Protein AF-A0A7C1ZUC7-F1 (afdb_monomer_lite)

Secondary structure (DSSP, 8-state):
-HHHHHHHHHTTPPPPHHHHHHHHTHHHHHHTTTTT--GGGG----EEEEEEETTTTEEEEEEE-SPEEEEEEEE-TTS-EEEEEEEEPPEEEEEEEGGG---HHHHHHHHHH-PPPPPGGGGGT---

pLDDT: mean 91.9, std 7.16, range [63.19, 98.31]

Structure (mmCIF, N/CA/C/O backbone):
data_AF-A0A7C1ZUC7-F1
#
_entry.id   AF-A0A7C1ZUC7-F1
#
loop_
_atom_site.group_PDB
_atom_site.id
_atom_site.type_symbol
_atom_site.label_atom_id
_atom_site.label_alt_id
_atom_site.label_comp_id
_atom_site.label_asym_id
_atom_site.label_entity_id
_atom_site.label_seq_id
_atom_site.pdbx_PDB_ins_code
_atom_site.Cartn_x
_atom_site.Cartn_y
_atom_site.Cartn_z
_atom_site.occupancy
_atom_site.B_iso_or_equiv
_atom_site.auth_seq_id
_atom_site.auth_comp_id
_atom_site.auth_asym_id
_atom_site.auth_atom_id
_atom_site.pdbx_PDB_model_num
ATOM 1 N N . ARG A 1 1 ? 0.122 8.791 22.124 1.00 88.88 1 ARG A N 1
ATOM 2 C CA . ARG A 1 1 ? -1.338 8.682 22.375 1.00 88.88 1 ARG A CA 1
ATOM 3 C C . ARG A 1 1 ? -1.984 7.603 21.509 1.00 88.88 1 ARG A C 1
ATOM 5 O O . ARG A 1 1 ? -2.513 6.682 22.108 1.00 88.88 1 ARG A O 1
ATOM 12 N N . LEU A 1 2 ? -1.862 7.645 20.171 1.00 92.00 2 LEU A N 1
ATOM 13 C CA . LEU A 1 2 ? -2.395 6.599 19.271 1.00 92.00 2 LEU A CA 1
ATOM 14 C C . LEU A 1 2 ? -2.025 5.169 19.694 1.00 92.00 2 LEU A C 1
ATOM 16 O O . LEU A 1 2 ? -2.916 4.349 19.829 1.00 92.00 2 LEU A O 1
ATOM 20 N N . ILE A 1 3 ? -0.757 4.904 20.037 1.00 94.44 3 ILE A N 1
ATOM 21 C CA . ILE A 1 3 ? -0.311 3.580 20.522 1.00 94.44 3 ILE A CA 1
ATOM 22 C C . ILE A 1 3 ? -1.170 3.061 21.689 1.00 94.44 3 ILE A C 1
ATOM 24 O O . ILE A 1 3 ? -1.564 1.900 21.699 1.00 94.44 3 ILE A O 1
ATOM 28 N N . ASN A 1 4 ? -1.501 3.917 22.661 1.00 95.88 4 ASN A N 1
ATOM 29 C CA . ASN A 1 4 ? -2.307 3.506 23.813 1.00 95.88 4 ASN A CA 1
ATOM 30 C C . ASN A 1 4 ? -3.758 3.210 23.416 1.00 95.88 4 ASN A C 1
ATOM 32 O O . ASN A 1 4 ? -4.363 2.312 23.992 1.00 95.88 4 ASN A O 1
ATOM 36 N N . ILE A 1 5 ? -4.306 3.962 22.457 1.00 94.56 5 ILE A N 1
ATOM 37 C CA . ILE A 1 5 ? -5.648 3.732 21.908 1.00 94.56 5 ILE A CA 1
ATOM 38 C C . ILE A 1 5 ? -5.669 2.390 21.170 1.00 94.56 5 ILE A C 1
ATOM 40 O O . ILE A 1 5 ? -6.468 1.532 21.526 1.00 94.56 5 ILE A O 1
ATOM 44 N N . SER A 1 6 ? -4.713 2.148 20.268 1.00 92.69 6 SER A N 1
ATOM 45 C CA . SER A 1 6 ? -4.608 0.881 19.535 1.00 92.69 6 SER A CA 1
ATOM 46 C C . SER A 1 6 ? -4.447 -0.318 20.469 1.00 92.69 6 SER A C 1
ATOM 48 O O . SER A 1 6 ? -5.066 -1.356 20.264 1.00 92.69 6 SER A O 1
ATOM 50 N N . LEU A 1 7 ? -3.667 -0.187 21.549 1.00 95.44 7 LEU A N 1
ATOM 51 C CA . LEU A 1 7 ? -3.564 -1.240 22.561 1.00 95.44 7 LEU A CA 1
ATOM 52 C C . LEU A 1 7 ? -4.898 -1.496 23.279 1.00 95.44 7 LEU A C 1
ATOM 54 O O . LEU A 1 7 ? -5.191 -2.650 23.580 1.00 95.44 7 LEU A O 1
ATOM 58 N N . LYS A 1 8 ? -5.712 -0.470 23.564 1.00 94.06 8 LYS A N 1
ATOM 59 C CA . LYS A 1 8 ? -7.051 -0.667 24.149 1.00 94.06 8 LYS A CA 1
ATOM 60 C C . LYS A 1 8 ? -7.973 -1.407 23.180 1.00 94.06 8 LYS A C 1
ATOM 62 O O . LYS A 1 8 ? -8.586 -2.385 23.598 1.00 94.06 8 LYS A O 1
ATOM 67 N N . GLU A 1 9 ? -8.010 -0.990 21.916 1.00 90.12 9 GLU A N 1
ATOM 68 C CA . GLU A 1 9 ? -8.813 -1.629 20.863 1.00 90.12 9 GLU A CA 1
ATOM 69 C C . GLU A 1 9 ? -8.428 -3.105 20.690 1.00 90.12 9 GLU A C 1
ATOM 71 O O . GLU A 1 9 ? -9.290 -3.976 20.750 1.00 90.12 9 GLU A O 1
ATOM 76 N N . LEU A 1 10 ? -7.126 -3.412 20.605 1.00 91.31 10 LEU A N 1
ATOM 77 C CA . LEU A 1 10 ? -6.619 -4.790 20.499 1.00 91.31 10 LEU A CA 1
ATOM 78 C C . LEU A 1 10 ? -6.945 -5.660 21.721 1.00 91.31 10 LEU A C 1
ATOM 80 O O . LEU A 1 10 ? -7.068 -6.875 21.599 1.00 91.31 10 LEU A O 1
ATOM 84 N N . ASN A 1 11 ? -7.071 -5.055 22.905 1.00 93.06 11 ASN A N 1
ATOM 85 C CA . ASN A 1 11 ? -7.472 -5.748 24.131 1.00 93.06 11 ASN A CA 1
ATOM 86 C C . ASN A 1 11 ? -8.995 -5.741 24.348 1.00 93.06 11 ASN A C 1
ATOM 88 O O . ASN A 1 11 ? -9.440 -6.062 25.451 1.00 93.06 11 ASN A O 1
ATOM 92 N N . ASN A 1 12 ? -9.777 -5.345 23.338 1.00 90.25 12 ASN A N 1
ATOM 93 C CA . ASN A 1 12 ? -11.229 -5.202 23.393 1.00 90.25 12 ASN A CA 1
ATOM 94 C C . ASN A 1 12 ? -11.704 -4.398 24.617 1.00 90.25 12 ASN A C 1
ATOM 96 O O . ASN A 1 12 ? -12.594 -4.811 25.360 1.00 90.25 12 ASN A O 1
ATOM 100 N N . ARG A 1 13 ? -11.050 -3.263 24.881 1.00 93.12 13 ARG A N 1
ATOM 101 C CA . ARG A 1 13 ? -11.423 -2.331 25.951 1.00 93.12 13 ARG A CA 1
ATOM 102 C C . ARG A 1 13 ? -12.117 -1.116 25.366 1.00 93.12 13 ARG A C 1
ATOM 104 O O . ARG A 1 13 ? -11.708 -0.611 24.324 1.00 93.12 13 ARG A O 1
ATOM 111 N N . GLU A 1 14 ? -13.110 -0.607 26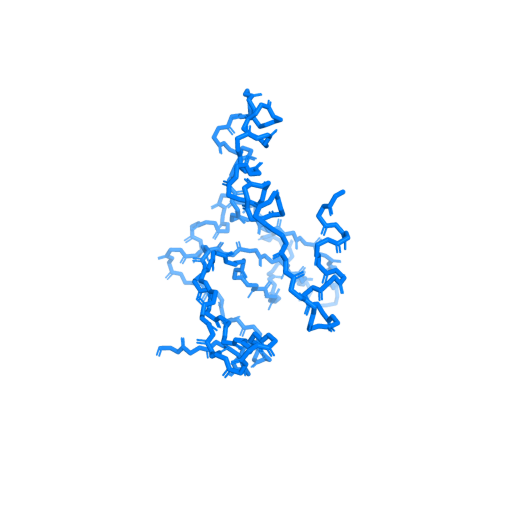.086 1.00 91.50 14 GLU A N 1
ATOM 112 C CA . GLU A 1 14 ? -13.822 0.598 25.674 1.00 91.50 14 GLU A CA 1
ATOM 113 C C . GLU A 1 14 ? -12.893 1.815 25.591 1.00 91.50 14 GLU A C 1
ATOM 115 O O . GLU A 1 14 ? -12.023 2.052 26.442 1.00 91.50 14 GLU A O 1
ATOM 120 N N . LEU A 1 15 ? -13.100 2.599 24.535 1.00 93.12 15 LEU A N 1
ATOM 121 C CA . LEU A 1 15 ? -12.474 3.897 24.354 1.00 93.12 15 LEU A CA 1
ATOM 122 C C . LEU A 1 15 ? -13.303 4.977 25.043 1.00 93.12 15 LEU A C 1
ATOM 124 O O . LEU A 1 15 ? -14.529 4.925 25.075 1.00 93.12 15 LEU A O 1
ATOM 128 N N . THR A 1 16 ? -12.616 5.978 25.582 1.00 94.75 16 THR A N 1
ATOM 129 C CA . THR A 1 16 ? -13.274 7.149 26.171 1.00 94.75 16 THR A CA 1
ATOM 130 C C . THR A 1 16 ? -13.705 8.138 25.085 1.00 94.75 16 THR A C 1
ATOM 132 O O . THR A 1 16 ? -13.120 8.156 24.003 1.00 94.75 16 THR A O 1
ATOM 135 N N . GLU A 1 17 ? -14.649 9.039 25.375 1.00 95.19 17 GLU A N 1
ATOM 136 C CA . GLU A 1 17 ? -15.008 10.123 24.437 1.00 95.19 17 GLU A CA 1
ATOM 137 C C . GLU A 1 17 ? -13.792 10.959 24.017 1.00 95.19 17 GLU A C 1
ATOM 139 O O . GLU A 1 17 ? -13.631 11.290 22.847 1.00 95.19 17 GLU A O 1
ATOM 144 N N . GLN A 1 18 ? -12.861 11.204 24.942 1.00 95.38 18 GLN A N 1
ATOM 145 C CA . GLN A 1 18 ? -11.611 11.905 24.644 1.00 95.38 18 GLN A CA 1
ATOM 146 C C . GLN A 1 18 ? -10.705 11.126 23.679 1.00 95.38 18 GLN A C 1
ATOM 148 O O . GLN A 1 18 ? -9.929 11.735 22.940 1.00 95.38 18 GLN A O 1
ATOM 153 N N . ASP A 1 19 ? -10.735 9.790 23.711 1.00 94.88 19 ASP A N 1
ATOM 154 C CA . ASP A 1 19 ? -10.007 8.958 22.750 1.00 94.88 19 ASP A CA 1
ATOM 155 C C . ASP A 1 19 ? -10.637 9.104 21.357 1.00 94.88 19 ASP A C 1
ATOM 157 O O . ASP A 1 19 ? -9.916 9.347 20.389 1.00 94.88 19 ASP A O 1
ATOM 161 N N . TYR A 1 20 ? -11.970 9.062 21.264 1.00 91.88 20 TYR A N 1
ATOM 162 C CA . TYR A 1 20 ? -12.687 9.270 20.004 1.00 91.88 20 TYR A CA 1
ATOM 163 C C . TYR A 1 20 ? -12.483 10.671 19.424 1.00 91.88 20 TYR A C 1
ATOM 165 O O . TYR A 1 20 ? -12.200 10.800 18.234 1.00 91.88 20 TYR A O 1
ATOM 173 N N . GLU A 1 21 ? -12.590 11.722 20.236 1.00 93.94 21 GLU A N 1
ATOM 174 C CA . GLU A 1 21 ? -12.315 13.100 19.810 1.00 93.94 21 GLU A CA 1
ATOM 175 C C . GLU A 1 21 ? -10.889 13.248 19.277 1.00 93.94 21 GLU A C 1
ATOM 177 O O . GLU A 1 21 ? -10.667 13.882 18.246 1.00 93.94 21 GLU A O 1
ATOM 182 N N . PHE A 1 22 ? -9.917 12.622 19.944 1.00 93.50 22 PHE A N 1
ATOM 183 C CA . PHE A 1 22 ? -8.533 12.653 19.492 1.00 93.50 22 PHE A CA 1
ATOM 184 C C . PHE A 1 22 ? -8.345 11.960 18.138 1.00 93.50 22 PHE A C 1
ATOM 186 O O . PHE A 1 22 ? -7.641 12.504 17.292 1.00 93.50 22 PHE A O 1
ATOM 193 N N . ILE A 1 23 ? -8.971 10.798 17.914 1.00 91.12 23 ILE A N 1
ATOM 194 C CA . ILE A 1 23 ? -8.914 10.092 16.623 1.00 91.12 23 ILE A CA 1
ATOM 195 C C . ILE A 1 23 ? -9.550 10.944 15.519 1.00 91.12 23 ILE A C 1
ATOM 197 O O . ILE A 1 23 ? -8.928 11.147 14.478 1.00 91.12 23 ILE A O 1
ATOM 201 N N . ARG A 1 24 ? -10.756 11.482 15.754 1.00 89.50 24 ARG A N 1
ATOM 202 C CA . ARG A 1 24 ? -11.493 12.290 14.763 1.00 89.50 24 ARG A CA 1
ATOM 203 C C . ARG A 1 24 ? -10.706 13.523 14.323 1.00 89.50 24 ARG A C 1
ATOM 205 O O . ARG A 1 24 ? -10.671 13.825 13.137 1.00 89.50 24 ARG A O 1
ATOM 212 N N . ASN A 1 25 ? -10.034 14.183 15.263 1.00 90.19 25 ASN A N 1
ATOM 213 C CA . ASN A 1 25 ? -9.286 15.414 15.004 1.00 90.19 25 ASN A CA 1
ATOM 214 C C . ASN A 1 25 ? -7.796 15.155 14.717 1.00 90.19 25 ASN A C 1
ATOM 216 O O . ASN A 1 25 ? -6.999 16.088 14.633 1.00 90.19 25 ASN A O 1
ATOM 220 N N . PHE A 1 26 ? -7.371 13.891 14.590 1.00 88.19 26 PHE A N 1
ATOM 221 C CA . PHE A 1 26 ? -5.959 13.574 14.382 1.00 88.19 26 PHE A CA 1
ATOM 222 C C . PHE A 1 26 ? -5.435 14.133 13.053 1.00 88.19 26 PHE A C 1
ATOM 224 O O . PHE A 1 26 ? -4.295 14.589 12.989 1.00 88.19 26 PHE A O 1
ATOM 231 N N . ALA A 1 27 ? -6.275 14.138 12.014 1.00 84.62 27 ALA A N 1
ATOM 232 C CA . ALA A 1 27 ? -5.924 14.666 10.699 1.00 84.62 27 ALA A CA 1
ATOM 233 C C . ALA A 1 27 ? -5.551 16.157 10.741 1.00 84.62 27 ALA A C 1
ATOM 235 O O . ALA A 1 27 ? -4.602 16.564 10.070 1.00 84.62 27 ALA A O 1
ATOM 236 N N . ASP A 1 28 ? -6.218 16.950 11.583 1.00 86.38 28 ASP A N 1
ATOM 237 C CA . ASP A 1 28 ? -5.919 18.376 11.741 1.00 86.38 28 ASP A CA 1
ATOM 238 C C . ASP A 1 28 ? -4.510 18.583 12.305 1.00 86.38 28 ASP A C 1
ATOM 240 O O . ASP A 1 28 ? -3.765 19.426 11.811 1.00 86.38 28 ASP A O 1
ATOM 244 N N . ASN A 1 29 ? -4.082 17.731 13.244 1.00 82.44 29 ASN A N 1
ATOM 245 C CA . ASN A 1 29 ? -2.714 17.760 13.774 1.00 82.44 29 ASN A CA 1
ATOM 246 C C . ASN A 1 29 ? -1.662 17.411 12.708 1.00 82.44 29 ASN A C 1
ATOM 248 O O . ASN A 1 29 ? -0.519 17.857 12.791 1.00 82.44 29 ASN A O 1
ATOM 252 N N . LEU A 1 30 ? -2.022 16.592 11.715 1.00 82.12 30 LEU A N 1
ATOM 253 C CA . LEU A 1 30 ? -1.117 16.212 10.631 1.00 82.12 30 LEU A CA 1
ATOM 254 C C . LEU A 1 30 ? -1.068 17.271 9.522 1.00 82.12 30 LEU A C 1
ATOM 256 O O . LEU A 1 30 ? -0.070 17.365 8.806 1.00 82.12 30 LEU A O 1
ATOM 260 N N . SER A 1 31 ? -2.122 18.079 9.390 1.00 79.31 31 SER A N 1
ATOM 261 C CA . SER A 1 31 ? -2.256 19.083 8.333 1.00 79.31 31 SER A CA 1
ATOM 262 C C . SER A 1 31 ? -1.114 20.108 8.343 1.00 79.31 31 SER A C 1
ATOM 264 O O . SER A 1 31 ? -0.599 20.464 7.281 1.00 79.31 31 SER A O 1
ATOM 266 N N . GLU A 1 32 ? -0.646 20.498 9.532 1.00 77.38 32 GLU A N 1
ATOM 267 C CA . GLU A 1 32 ? 0.495 21.401 9.706 1.00 77.38 32 GLU A CA 1
ATOM 268 C C . GLU A 1 32 ? 1.820 20.756 9.281 1.00 77.38 32 GLU A C 1
ATOM 270 O O . GLU A 1 32 ? 2.665 21.417 8.682 1.00 77.38 32 GLU A O 1
ATOM 275 N N . VAL A 1 33 ? 1.995 19.452 9.518 1.00 80.50 33 VAL A N 1
ATOM 276 C CA . VAL A 1 33 ? 3.229 18.721 9.171 1.00 80.50 33 VAL A CA 1
ATOM 277 C C . VAL A 1 33 ? 3.425 18.647 7.658 1.00 80.50 33 VAL A C 1
ATOM 279 O O . VAL A 1 33 ? 4.547 18.720 7.163 1.00 80.50 33 VAL A O 1
ATOM 282 N N . VAL A 1 34 ? 2.331 18.517 6.908 1.00 78.31 34 VAL A N 1
ATOM 283 C CA . VAL A 1 34 ? 2.360 18.429 5.439 1.00 78.31 34 VAL A CA 1
ATOM 284 C C . VAL A 1 34 ? 2.194 19.791 4.756 1.00 78.31 34 VAL A C 1
ATOM 286 O O . VAL A 1 34 ? 2.112 19.864 3.518 1.00 78.31 34 VAL A O 1
ATOM 289 N N . ALA A 1 35 ? 2.136 20.878 5.531 1.00 76.56 35 ALA A N 1
ATOM 290 C CA . ALA A 1 35 ? 2.051 22.235 5.013 1.00 76.56 35 ALA A CA 1
ATOM 291 C C . ALA A 1 35 ? 3.326 22.579 4.225 1.00 76.56 35 ALA A C 1
ATOM 293 O O . ALA A 1 35 ? 4.445 22.451 4.710 1.00 76.56 35 ALA A O 1
ATOM 294 N N . GLY A 1 36 ? 3.162 22.994 2.966 1.00 73.69 36 GLY A N 1
ATOM 295 C CA . GLY A 1 36 ? 4.281 23.329 2.075 1.00 73.69 36 GLY A CA 1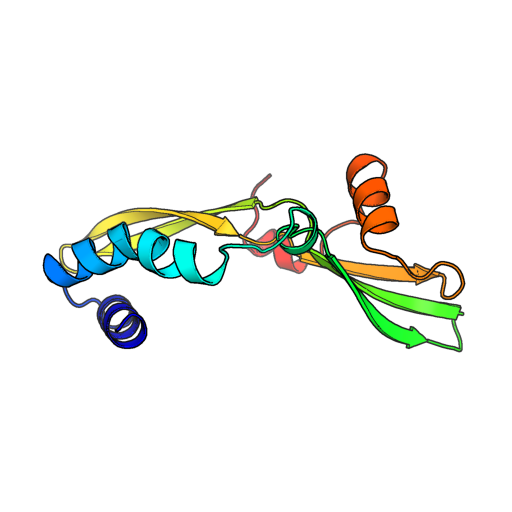
ATOM 296 C C . GLY A 1 36 ? 4.835 22.168 1.240 1.00 73.69 36 GLY A C 1
ATOM 297 O O . GLY A 1 36 ? 5.631 22.410 0.331 1.00 73.69 36 GLY A O 1
ATOM 298 N N . VAL A 1 37 ? 4.379 20.928 1.454 1.00 77.44 37 VAL A N 1
ATOM 299 C CA . VAL A 1 37 ? 4.699 19.812 0.548 1.00 77.44 37 VAL A CA 1
ATOM 300 C C . VAL A 1 37 ? 4.010 20.052 -0.798 1.00 77.44 37 VAL A C 1
ATOM 302 O O . VAL A 1 37 ? 2.781 20.140 -0.873 1.00 77.44 37 VAL A O 1
ATOM 305 N N . LYS A 1 38 ? 4.806 20.179 -1.870 1.00 73.25 38 LYS A N 1
ATOM 306 C CA . LYS A 1 38 ? 4.305 20.320 -3.249 1.00 73.25 38 LYS A CA 1
ATOM 307 C C . LYS A 1 38 ? 3.453 19.108 -3.631 1.00 73.25 38 LYS A C 1
ATOM 309 O O . LYS A 1 38 ? 3.660 18.023 -3.101 1.00 73.25 38 LYS A O 1
ATOM 314 N N . LYS A 1 39 ? 2.564 19.274 -4.616 1.00 68.50 39 LYS A N 1
ATOM 315 C CA . LYS A 1 39 ? 1.678 18.207 -5.118 1.00 68.50 39 LYS A CA 1
ATOM 316 C C . LYS A 1 39 ? 2.417 16.880 -5.375 1.00 68.50 39 LYS A C 1
ATOM 318 O O . LYS A 1 39 ? 1.943 15.854 -4.911 1.00 68.50 39 LYS A O 1
ATOM 323 N N . HIS A 1 40 ? 3.605 16.934 -5.990 1.00 63.19 40 HIS A N 1
ATOM 324 C CA . HIS A 1 40 ? 4.459 15.763 -6.266 1.00 63.19 40 HIS A CA 1
ATOM 325 C C . HIS A 1 40 ? 4.860 14.977 -5.009 1.00 63.19 40 HIS A C 1
ATOM 327 O O . HIS A 1 40 ? 4.951 13.763 -5.040 1.00 63.19 40 HIS A O 1
ATOM 333 N N . GLY A 1 41 ? 5.058 15.654 -3.873 1.00 67.56 41 GLY A N 1
ATOM 334 C CA . GLY A 1 41 ? 5.413 15.004 -2.605 1.00 67.56 41 GLY A CA 1
ATOM 335 C C . GLY A 1 41 ? 4.227 14.373 -1.871 1.00 67.56 41 GLY A C 1
ATOM 336 O O . GLY A 1 41 ? 4.393 13.906 -0.749 1.00 67.56 41 GLY A O 1
ATOM 337 N N . ARG A 1 42 ? 3.025 14.413 -2.458 1.00 72.88 42 ARG A N 1
ATOM 338 C CA . ARG A 1 42 ? 1.798 13.813 -1.911 1.00 72.88 42 ARG A CA 1
ATOM 339 C C . ARG A 1 42 ? 1.262 12.680 -2.784 1.00 72.88 42 ARG A C 1
ATOM 341 O O . ARG A 1 42 ? 0.197 12.146 -2.490 1.00 72.88 42 ARG A O 1
ATOM 348 N N . GLU A 1 43 ? 1.953 12.355 -3.870 1.00 86.69 43 GLU A N 1
ATOM 349 C CA . GLU A 1 43 ? 1.550 11.271 -4.755 1.00 86.69 43 GLU A CA 1
ATOM 350 C C . GLU A 1 43 ? 1.913 9.936 -4.110 1.00 86.69 43 GLU A C 1
ATOM 352 O O . GLU A 1 43 ? 3.034 9.729 -3.657 1.00 86.69 43 GLU A O 1
ATOM 357 N N . THR A 1 44 ? 0.936 9.038 -4.035 1.00 90.50 44 THR A N 1
ATOM 358 C CA . THR A 1 44 ? 1.115 7.703 -3.451 1.00 90.50 44 THR A CA 1
ATOM 359 C C . THR A 1 44 ? 1.602 6.693 -4.480 1.00 90.50 44 THR A C 1
ATOM 361 O O . THR A 1 44 ? 2.029 5.610 -4.108 1.00 90.50 44 THR A O 1
ATOM 364 N N . THR A 1 45 ? 1.521 7.031 -5.769 1.00 95.62 45 THR A N 1
ATOM 365 C CA . THR A 1 45 ? 1.896 6.159 -6.883 1.00 95.62 45 THR A CA 1
ATOM 366 C C . THR A 1 45 ? 3.403 6.215 -7.118 1.00 95.62 45 THR A C 1
ATOM 368 O O . THR A 1 45 ? 3.863 6.952 -7.995 1.00 95.62 45 THR A O 1
ATOM 371 N N . VAL A 1 46 ? 4.155 5.484 -6.302 1.00 96.38 46 VAL A N 1
ATOM 372 C CA . VAL A 1 46 ? 5.624 5.443 -6.330 1.00 96.38 46 VAL A CA 1
ATOM 373 C C . VAL A 1 46 ? 6.127 4.050 -6.687 1.00 96.38 46 VAL A C 1
ATOM 375 O O . VAL A 1 46 ? 5.431 3.063 -6.437 1.00 96.38 46 VAL A O 1
ATOM 378 N N . VAL A 1 47 ? 7.329 3.971 -7.254 1.00 97.94 47 VAL A N 1
ATOM 379 C CA . VAL A 1 47 ? 7.988 2.716 -7.645 1.00 97.94 47 VAL A CA 1
ATOM 380 C C . VAL A 1 47 ? 9.461 2.705 -7.239 1.00 97.94 47 VAL A C 1
ATOM 382 O O . VAL A 1 47 ? 10.120 3.746 -7.215 1.00 97.94 47 VAL A O 1
ATOM 385 N N . ALA A 1 48 ? 9.991 1.525 -6.923 1.00 97.69 48 ALA A N 1
ATOM 386 C CA . ALA A 1 48 ? 11.403 1.335 -6.630 1.00 97.69 48 ALA A CA 1
ATOM 387 C C . ALA A 1 48 ? 11.944 -0.000 -7.165 1.00 97.69 48 ALA A C 1
ATOM 389 O O . ALA A 1 48 ? 11.378 -1.061 -6.898 1.00 97.69 48 ALA A O 1
ATOM 390 N N . ASP A 1 49 ? 13.122 0.060 -7.797 1.00 96.75 49 ASP A N 1
ATOM 391 C CA . ASP A 1 49 ? 13.964 -1.111 -8.062 1.00 96.75 49 ASP A CA 1
ATOM 392 C C . ASP A 1 49 ? 14.605 -1.557 -6.741 1.00 96.75 49 ASP A C 1
ATOM 394 O O . ASP A 1 49 ? 15.464 -0.863 -6.185 1.00 96.75 49 ASP A O 1
ATOM 398 N N . VAL A 1 50 ? 14.189 -2.719 -6.240 1.00 97.50 50 VAL A N 1
ATOM 399 C CA . VAL A 1 50 ? 14.687 -3.302 -4.983 1.00 97.50 50 VAL A CA 1
ATOM 400 C C . VAL A 1 50 ? 15.739 -4.390 -5.209 1.00 97.50 50 VAL A C 1
ATOM 402 O O . VAL A 1 50 ? 16.460 -4.768 -4.281 1.00 97.50 50 VAL A O 1
ATOM 405 N N . HIS A 1 51 ? 15.859 -4.916 -6.432 1.00 97.44 51 HIS A N 1
ATOM 406 C CA . HIS A 1 51 ? 16.806 -5.977 -6.756 1.00 97.44 51 HIS A CA 1
ATOM 407 C C . HIS A 1 51 ? 17.140 -6.032 -8.248 1.00 97.44 51 HIS A C 1
ATOM 409 O O . HIS A 1 51 ? 16.265 -6.046 -9.105 1.00 97.44 51 HIS A O 1
ATOM 415 N N . THR A 1 52 ? 18.422 -6.218 -8.570 1.00 96.38 52 THR A N 1
ATOM 416 C CA . THR A 1 52 ? 18.908 -6.370 -9.948 1.00 96.38 52 THR A CA 1
ATOM 417 C C . THR A 1 52 ? 19.448 -7.784 -10.206 1.00 96.38 52 THR A C 1
ATOM 419 O O . THR A 1 52 ? 20.442 -8.191 -9.603 1.00 96.38 52 THR A O 1
ATOM 422 N N . ASP A 1 53 ? 18.876 -8.484 -11.191 1.00 96.62 53 ASP A N 1
ATOM 423 C CA . ASP A 1 53 ? 19.355 -9.773 -11.704 1.00 96.62 53 ASP A CA 1
ATOM 424 C C . ASP A 1 53 ? 20.140 -9.586 -13.016 1.00 96.62 53 ASP A C 1
ATOM 426 O O . ASP A 1 53 ? 19.595 -9.363 -14.104 1.00 96.62 53 ASP A O 1
ATOM 430 N N . GLN A 1 54 ? 21.464 -9.719 -12.920 1.00 96.25 54 GLN A N 1
ATOM 431 C CA . GLN A 1 54 ? 22.377 -9.562 -14.053 1.00 96.25 54 GLN A CA 1
ATOM 432 C C . GLN A 1 54 ? 22.346 -10.719 -15.056 1.00 96.25 54 GLN A C 1
ATOM 434 O O . GLN A 1 54 ? 22.786 -10.515 -16.193 1.00 96.25 54 GLN A O 1
ATOM 439 N N . ASN A 1 55 ? 21.849 -11.897 -14.675 1.00 97.06 55 ASN A N 1
ATOM 440 C CA . ASN A 1 55 ? 21.802 -13.066 -15.551 1.00 97.06 55 ASN A CA 1
ATOM 441 C C . ASN A 1 55 ? 20.627 -12.958 -16.519 1.00 97.06 55 ASN A C 1
ATOM 443 O O . ASN A 1 55 ? 20.791 -13.161 -17.720 1.00 97.06 55 ASN A O 1
ATOM 447 N N . THR A 1 56 ? 19.453 -12.582 -16.007 1.00 96.94 56 THR A N 1
ATOM 448 C CA . THR A 1 56 ? 18.244 -12.425 -16.830 1.00 96.94 56 THR A CA 1
ATOM 449 C C . THR A 1 56 ? 18.055 -11.013 -17.379 1.00 96.94 56 THR A C 1
ATOM 451 O O . THR A 1 56 ? 17.154 -10.795 -18.187 1.00 96.94 56 THR A O 1
ATOM 454 N N . LYS A 1 57 ? 18.915 -10.061 -16.982 1.00 97.69 57 LYS A N 1
ATOM 455 C CA . LYS A 1 57 ? 18.829 -8.636 -17.348 1.00 97.69 57 LYS A CA 1
ATOM 456 C C . LYS A 1 57 ? 17.482 -8.020 -16.957 1.00 97.69 57 LYS A C 1
ATOM 458 O O . LYS A 1 57 ? 16.900 -7.241 -17.715 1.00 97.69 57 LYS A O 1
ATOM 463 N N . LYS A 1 58 ? 17.011 -8.351 -15.753 1.00 98.00 58 LYS A N 1
ATOM 464 C CA . LYS A 1 58 ? 15.777 -7.824 -15.156 1.00 98.00 58 LYS A CA 1
ATOM 465 C C . LYS A 1 58 ? 16.047 -7.189 -13.792 1.00 98.00 58 LYS A C 1
ATOM 467 O O . LYS A 1 58 ? 17.012 -7.552 -13.122 1.00 98.00 58 LYS A O 1
ATOM 472 N N . CYS A 1 59 ? 15.193 -6.261 -13.391 1.00 97.62 59 CYS A N 1
ATOM 473 C CA . CYS A 1 59 ? 15.052 -5.786 -12.018 1.00 97.62 59 CYS A CA 1
ATOM 474 C C . CYS A 1 59 ? 13.745 -6.310 -11.405 1.00 97.62 59 CYS A C 1
ATOM 476 O O . CYS A 1 59 ? 12.845 -6.749 -12.128 1.00 97.62 59 CYS A O 1
ATOM 478 N N . LEU A 1 60 ? 13.671 -6.310 -10.077 1.00 97.94 60 LEU A N 1
ATOM 479 C CA . LEU A 1 60 ? 12.440 -6.457 -9.312 1.00 97.94 60 LEU A CA 1
ATOM 480 C C . LEU A 1 60 ? 11.980 -5.056 -8.920 1.00 97.94 60 LEU A C 1
ATOM 482 O O . LEU A 1 60 ? 12.707 -4.350 -8.223 1.00 97.94 60 LEU A O 1
ATOM 486 N N . GLU A 1 61 ? 10.802 -4.675 -9.391 1.00 98.31 61 GLU A N 1
ATOM 487 C CA . GLU A 1 61 ? 10.149 -3.420 -9.042 1.00 98.31 61 GLU A CA 1
ATOM 488 C C . GLU A 1 61 ? 9.097 -3.707 -7.967 1.00 98.31 61 GLU A C 1
ATOM 490 O O . GLU A 1 61 ? 8.273 -4.614 -8.126 1.00 98.31 61 GLU A O 1
ATOM 495 N N . GLU A 1 62 ? 9.114 -2.922 -6.894 1.00 98.25 62 GLU A N 1
ATOM 496 C CA . GLU A 1 62 ? 8.025 -2.837 -5.923 1.00 98.25 62 GLU A CA 1
ATOM 497 C C . GLU A 1 62 ? 7.369 -1.464 -6.035 1.00 98.25 62 GLU A C 1
ATOM 499 O O . GLU A 1 62 ? 8.050 -0.438 -6.108 1.00 98.25 62 GLU A O 1
ATOM 504 N N . ALA A 1 63 ? 6.039 -1.432 -6.077 1.00 97.81 63 ALA A N 1
ATOM 505 C CA . ALA A 1 63 ? 5.310 -0.205 -6.349 1.00 97.81 63 ALA A CA 1
ATOM 506 C C . ALA A 1 63 ? 3.982 -0.117 -5.599 1.00 97.81 63 ALA A C 1
ATOM 508 O O . ALA A 1 63 ? 3.374 -1.118 -5.210 1.00 97.81 63 ALA A O 1
ATOM 509 N N . VAL A 1 64 ? 3.511 1.118 -5.448 1.00 97.31 64 VAL A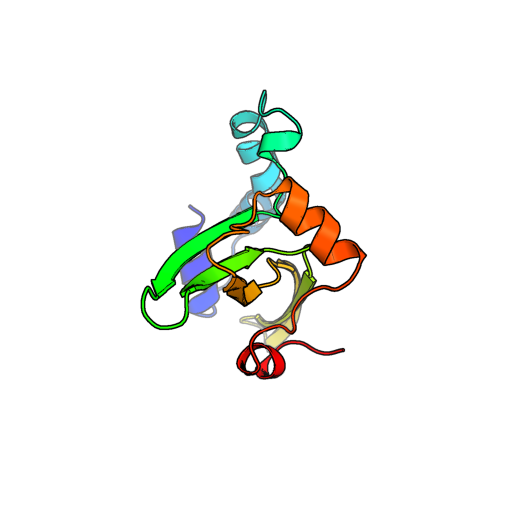 N 1
ATOM 510 C CA . VAL A 1 64 ? 2.170 1.435 -4.959 1.00 97.31 64 VAL A CA 1
ATOM 511 C C . VAL A 1 64 ? 1.351 2.019 -6.104 1.00 97.31 64 VAL A C 1
ATOM 513 O O . VAL A 1 64 ? 1.821 2.905 -6.816 1.00 97.31 64 VAL A O 1
ATOM 516 N N . GLY A 1 65 ? 0.131 1.528 -6.307 1.00 96.06 65 GLY A N 1
ATOM 517 C CA . GLY A 1 65 ? -0.808 2.072 -7.287 1.00 96.06 65 GLY A CA 1
ATOM 518 C C . GLY A 1 65 ? -1.743 3.135 -6.705 1.00 96.06 65 GLY A C 1
ATOM 519 O O . GLY A 1 65 ? -1.437 3.826 -5.729 1.00 96.06 65 GLY A O 1
ATOM 520 N N . TYR A 1 66 ? -2.919 3.279 -7.318 1.00 93.88 66 TYR A N 1
ATOM 521 C CA . TYR A 1 66 ? -3.996 4.097 -6.757 1.00 93.88 66 TYR A CA 1
ATOM 522 C C . TYR A 1 66 ? -4.566 3.448 -5.493 1.00 93.88 66 TYR A C 1
ATOM 524 O O . TYR A 1 66 ? -4.620 2.225 -5.396 1.00 93.88 66 TYR A O 1
ATOM 532 N N . VAL A 1 67 ? -4.960 4.258 -4.511 1.00 94.00 67 VAL A N 1
ATOM 533 C CA . VAL A 1 67 ? -5.455 3.745 -3.226 1.00 94.00 67 VAL A CA 1
ATOM 534 C C . VAL A 1 67 ? -6.728 2.917 -3.408 1.00 94.00 67 VAL A C 1
ATOM 536 O O . VAL A 1 67 ? -7.641 3.327 -4.124 1.00 94.00 67 VAL A O 1
ATOM 539 N N . ASP A 1 68 ? -6.790 1.781 -2.720 1.00 93.62 68 ASP A N 1
ATOM 540 C CA . ASP A 1 68 ? -8.001 0.972 -2.616 1.00 93.62 68 ASP A CA 1
ATOM 541 C C . ASP A 1 68 ? -8.785 1.373 -1.359 1.00 93.62 68 ASP A C 1
ATOM 543 O O . ASP A 1 68 ? -8.244 1.985 -0.433 1.00 93.62 68 ASP A O 1
ATOM 547 N N . LEU A 1 69 ? -10.063 0.998 -1.297 1.00 94.56 69 LEU A N 1
ATOM 548 C CA . LEU A 1 69 ? -10.863 1.100 -0.079 1.00 94.56 69 LEU A CA 1
ATOM 549 C C . LEU A 1 69 ? -10.799 -0.227 0.683 1.00 94.56 69 LEU A C 1
ATOM 551 O O . LEU A 1 69 ? -11.252 -1.250 0.178 1.00 94.56 69 LEU A O 1
ATOM 555 N N . MET A 1 70 ? -10.296 -0.204 1.916 1.00 94.88 70 MET A N 1
ATOM 556 C CA . MET A 1 70 ? -10.377 -1.348 2.820 1.00 94.88 70 MET A CA 1
ATOM 557 C C . MET A 1 70 ? -11.598 -1.220 3.723 1.00 94.88 70 MET A C 1
ATOM 559 O O . MET A 1 70 ? -11.847 -0.160 4.301 1.00 94.88 70 MET A O 1
ATOM 563 N N . LEU A 1 71 ? -12.319 -2.330 3.876 1.00 95.38 71 LEU A N 1
ATOM 564 C CA . LEU A 1 71 ? -13.380 -2.500 4.860 1.00 95.38 71 LEU A CA 1
ATOM 565 C C . LEU A 1 71 ? -12.925 -3.525 5.901 1.00 95.38 71 LEU A C 1
ATOM 567 O O . LEU A 1 71 ? -12.553 -4.642 5.549 1.00 95.38 71 LEU A O 1
ATOM 571 N N . VAL A 1 72 ? -12.970 -3.157 7.179 1.00 92.81 72 VAL A N 1
ATOM 572 C CA . VAL A 1 72 ? -12.624 -4.042 8.297 1.00 92.81 72 VAL A CA 1
ATOM 573 C C . VAL A 1 72 ? -13.820 -4.138 9.226 1.00 92.81 72 VAL A C 1
ATOM 575 O O . VAL A 1 72 ? -14.177 -3.161 9.881 1.00 92.81 72 VAL A O 1
ATOM 578 N N . ALA A 1 73 ? -14.437 -5.315 9.292 1.00 93.56 73 ALA A N 1
ATOM 579 C CA . ALA A 1 73 ? -15.446 -5.611 10.298 1.00 93.56 73 ALA A CA 1
ATOM 580 C C . ALA A 1 73 ? -14.759 -6.041 11.601 1.00 93.56 73 ALA A C 1
ATOM 582 O O . ALA A 1 73 ? -13.947 -6.966 11.600 1.00 93.56 73 ALA A O 1
ATOM 583 N N . TYR A 1 74 ? -15.083 -5.382 12.709 1.00 90.38 74 TYR A N 1
ATOM 584 C CA . TYR A 1 74 ? -14.555 -5.705 14.031 1.00 90.38 74 TYR A CA 1
ATOM 585 C C . TYR A 1 74 ? -15.643 -5.579 15.095 1.00 90.38 74 TYR A C 1
ATOM 587 O O . TYR A 1 74 ? -16.622 -4.850 14.933 1.00 90.38 74 TYR A O 1
ATOM 595 N N . MET A 1 75 ? -15.483 -6.334 16.176 1.00 90.56 75 MET A N 1
ATOM 596 C CA . MET A 1 75 ? -16.436 -6.379 17.278 1.00 90.56 75 MET A CA 1
ATOM 597 C C . MET A 1 75 ? -16.011 -5.413 18.383 1.00 90.56 75 MET A C 1
ATOM 599 O O . MET A 1 75 ? -14.823 -5.287 18.678 1.00 90.56 75 MET A O 1
ATOM 603 N N . LEU A 1 76 ? -16.984 -4.732 18.974 1.00 89.56 76 LEU A N 1
ATOM 604 C CA . LEU A 1 76 ? -16.810 -3.886 20.145 1.00 89.56 76 LEU A CA 1
ATOM 605 C C . LEU A 1 76 ? -16.967 -4.684 21.453 1.00 89.56 76 LEU A C 1
ATOM 607 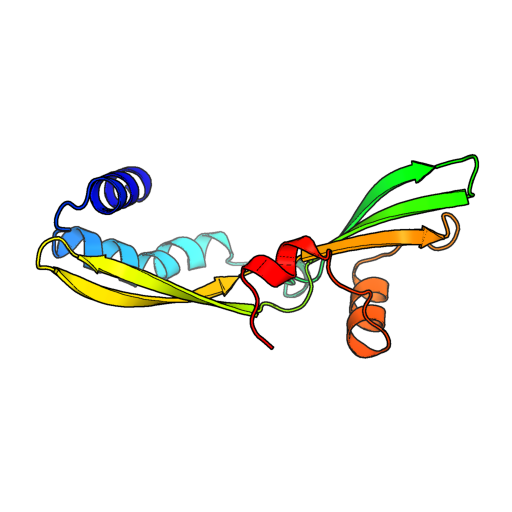O O . LEU A 1 76 ? -17.488 -5.801 21.434 1.00 89.56 76 LEU A O 1
ATOM 611 N N . PRO A 1 77 ? -16.588 -4.106 22.609 1.00 89.56 77 PRO A N 1
ATOM 612 C CA . PRO A 1 77 ? -16.769 -4.748 23.914 1.00 89.56 77 PRO A CA 1
ATOM 613 C C . PRO A 1 77 ? -18.228 -5.074 24.269 1.00 89.56 77 PRO A C 1
ATOM 615 O O . PRO A 1 77 ? -18.465 -5.918 25.125 1.00 89.56 77 PRO A O 1
ATOM 618 N N . ASP A 1 78 ? -19.190 -4.414 23.618 1.00 91.00 78 ASP A N 1
ATOM 619 C CA . ASP A 1 78 ? -20.635 -4.599 23.793 1.00 91.00 78 ASP A CA 1
ATOM 620 C C . ASP A 1 78 ? -21.271 -5.511 22.721 1.00 91.00 78 ASP A C 1
ATOM 622 O O . ASP A 1 78 ? -22.470 -5.416 22.455 1.00 91.00 78 ASP A O 1
ATOM 626 N N . ASP A 1 79 ? -20.465 -6.367 22.085 1.00 91.12 79 ASP A N 1
ATOM 627 C CA . ASP A 1 79 ? -20.843 -7.343 21.049 1.00 91.12 79 ASP A CA 1
ATOM 628 C C . ASP A 1 79 ? -21.394 -6.746 19.739 1.00 91.12 79 ASP A C 1
ATOM 630 O O . ASP A 1 79 ? -21.810 -7.474 18.830 1.00 91.12 79 ASP A O 1
ATOM 634 N N . ARG A 1 80 ? -21.368 -5.419 19.570 1.00 92.75 80 ARG A N 1
ATOM 635 C CA . ARG A 1 80 ? -21.723 -4.795 18.289 1.00 92.75 80 ARG A CA 1
ATOM 636 C C . ARG A 1 80 ? -20.612 -4.987 17.264 1.00 92.75 80 ARG A C 1
ATOM 638 O O . ARG A 1 80 ? -19.439 -4.771 17.555 1.00 92.75 80 ARG A O 1
ATOM 645 N N . ILE A 1 81 ? -20.996 -5.306 16.030 1.00 93.31 81 ILE A N 1
ATOM 646 C CA . ILE A 1 81 ? -20.083 -5.302 14.884 1.00 93.31 81 ILE A CA 1
ATOM 647 C C . ILE A 1 81 ? -20.080 -3.903 14.269 1.00 93.31 81 ILE A C 1
ATOM 649 O O . ILE A 1 81 ? -21.127 -3.389 13.871 1.00 93.31 81 ILE A O 1
ATOM 653 N N . LEU A 1 82 ? -18.900 -3.302 14.168 1.00 91.38 82 LEU A N 1
ATOM 654 C CA . LEU A 1 82 ? -18.653 -2.086 13.406 1.00 91.38 82 LEU A CA 1
ATOM 655 C C . LEU A 1 82 ? -17.826 -2.393 12.162 1.00 91.38 82 LEU A C 1
ATOM 657 O O . LEU A 1 82 ? -17.055 -3.350 12.130 1.00 91.38 8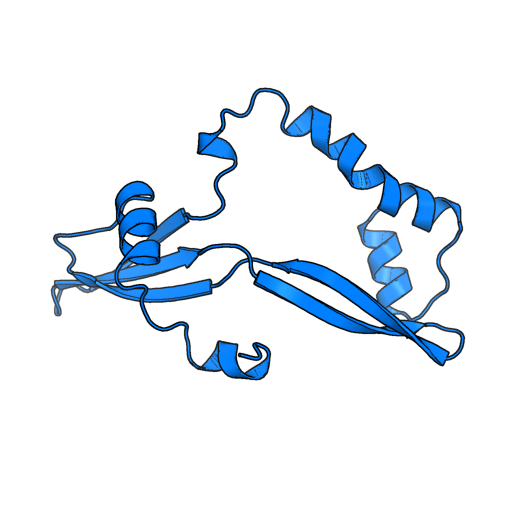2 LEU A O 1
ATOM 661 N N . VAL A 1 83 ? -17.979 -1.550 11.142 1.00 94.38 83 VAL A N 1
ATOM 662 C CA . VAL A 1 83 ? -17.160 -1.594 9.930 1.00 94.38 83 VAL A CA 1
ATOM 663 C C . VAL A 1 83 ? -16.344 -0.313 9.850 1.00 94.38 83 VAL A C 1
ATOM 665 O O . VAL A 1 83 ? -16.896 0.776 9.695 1.00 94.38 83 VAL A O 1
ATOM 668 N N . GLY A 1 84 ? -15.025 -0.449 9.960 1.00 91.38 84 GLY A N 1
ATOM 669 C CA . GLY A 1 84 ? -14.077 0.603 9.622 1.00 91.38 84 GLY A CA 1
ATOM 670 C C . GLY A 1 84 ? -13.862 0.639 8.113 1.00 91.38 84 GLY A C 1
ATOM 671 O O . GLY A 1 84 ? -13.713 -0.410 7.491 1.00 91.38 84 GLY A O 1
ATOM 672 N N . ALA A 1 85 ? -13.849 1.836 7.531 1.00 94.38 85 ALA A N 1
ATOM 673 C CA . ALA A 1 85 ? -13.608 2.046 6.108 1.00 94.38 85 ALA A CA 1
ATOM 674 C C . ALA A 1 85 ? -12.518 3.104 5.921 1.00 94.38 85 ALA A C 1
ATOM 676 O O . ALA A 1 85 ? -12.587 4.175 6.529 1.00 94.38 85 ALA A O 1
ATOM 677 N N . GLY A 1 86 ? -11.520 2.823 5.087 1.00 92.75 86 GLY A N 1
ATOM 678 C CA . GLY A 1 86 ? -10.430 3.766 4.856 1.00 92.75 86 GLY A CA 1
ATOM 679 C C . GLY A 1 86 ? -9.541 3.410 3.666 1.00 92.75 86 GLY A C 1
ATOM 680 O O . GLY A 1 86 ? -9.558 2.267 3.206 1.00 92.75 86 GLY A O 1
ATOM 681 N N . PRO A 1 87 ? -8.779 4.390 3.148 1.00 93.38 87 PRO A N 1
ATOM 682 C CA . PRO A 1 87 ? -7.875 4.165 2.032 1.00 93.38 87 PRO A CA 1
ATOM 683 C C . PRO A 1 87 ? -6.681 3.305 2.461 1.00 93.38 87 PRO A C 1
ATOM 685 O O . PRO A 1 87 ? -6.103 3.520 3.528 1.00 93.38 87 PRO A O 1
ATOM 688 N N . VAL A 1 88 ? -6.275 2.377 1.602 1.00 94.31 88 VAL A N 1
ATOM 689 C CA . VAL A 1 88 ? -5.056 1.571 1.748 1.00 94.31 88 VAL A CA 1
ATOM 690 C C . VAL A 1 88 ? -4.246 1.590 0.457 1.00 94.31 88 VAL A C 1
ATOM 692 O O . VAL A 1 88 ? -4.771 1.857 -0.624 1.00 94.31 88 VAL A O 1
ATOM 695 N N . PHE A 1 89 ? -2.946 1.332 0.562 1.00 95.56 89 PHE A N 1
ATOM 696 C CA . PHE A 1 89 ? -2.078 1.252 -0.608 1.00 95.56 89 PHE A CA 1
ATOM 697 C C . PHE A 1 89 ? -2.312 -0.041 -1.385 1.00 95.56 89 PHE A C 1
ATOM 699 O O . PHE A 1 89 ? -2.374 -1.122 -0.801 1.00 95.56 89 PHE A O 1
ATOM 706 N N . SER A 1 90 ? -2.389 0.081 -2.708 1.00 94.88 90 SER A N 1
ATOM 707 C CA . SER A 1 90 ? -2.416 -1.059 -3.614 1.00 94.88 90 SER A CA 1
ATOM 708 C C . SER A 1 90 ? -0.998 -1.498 -3.947 1.00 94.88 90 SER A C 1
ATOM 710 O O . SER A 1 90 ? -0.233 -0.744 -4.543 1.00 94.88 90 SER A O 1
ATOM 712 N N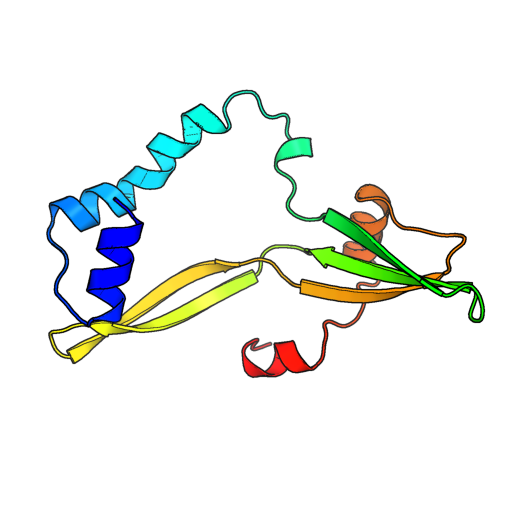 . TYR A 1 91 ? -0.636 -2.712 -3.548 1.00 96.31 91 TYR A N 1
ATOM 713 C CA . TYR A 1 91 ? 0.725 -3.219 -3.696 1.00 96.31 91 TYR A CA 1
ATOM 714 C C . TYR A 1 91 ? 0.946 -3.941 -5.030 1.00 96.31 91 TYR A C 1
ATOM 716 O O . TYR A 1 91 ? 0.116 -4.751 -5.452 1.00 96.31 91 TYR A O 1
ATOM 724 N N . TYR A 1 92 ? 2.097 -3.678 -5.649 1.00 97.56 92 TYR A N 1
ATOM 725 C CA . TYR A 1 92 ? 2.577 -4.318 -6.868 1.00 97.56 92 TYR A CA 1
ATOM 726 C C . TYR A 1 92 ? 4.018 -4.793 -6.666 1.00 97.56 92 TYR A C 1
ATOM 728 O O . TYR A 1 92 ? 4.848 -4.055 -6.143 1.00 97.56 92 TYR A O 1
ATOM 736 N N . GLU A 1 93 ? 4.317 -6.002 -7.137 1.00 97.50 93 GLU A N 1
ATOM 737 C CA . GLU A 1 93 ? 5.670 -6.564 -7.184 1.00 97.50 93 GLU A CA 1
ATOM 738 C C . GLU A 1 93 ? 5.811 -7.333 -8.499 1.00 97.50 93 GLU A C 1
ATOM 740 O O . GLU A 1 93 ? 5.042 -8.260 -8.769 1.00 97.50 93 GLU A O 1
ATOM 745 N N . PHE A 1 94 ? 6.754 -6.935 -9.352 1.00 97.50 94 PHE A N 1
ATOM 746 C CA . PHE A 1 94 ? 6.916 -7.544 -10.671 1.00 97.50 94 PHE A CA 1
ATOM 747 C C . PHE A 1 94 ? 8.340 -7.402 -11.210 1.00 97.50 94 PHE A C 1
ATOM 749 O O . PHE A 1 94 ? 9.104 -6.515 -10.840 1.00 97.50 94 PHE A O 1
ATOM 756 N N . LYS A 1 95 ? 8.717 -8.305 -12.123 1.00 97.50 95 LYS A N 1
ATOM 757 C CA . LYS A 1 95 ? 10.012 -8.230 -12.811 1.00 97.50 95 LYS A CA 1
ATOM 758 C C . LYS A 1 95 ? 9.913 -7.320 -14.029 1.00 97.50 95 LYS A C 1
ATOM 760 O O . LYS A 1 95 ? 9.064 -7.559 -14.886 1.00 97.50 95 LYS A O 1
ATOM 765 N N . HIS A 1 96 ? 10.849 -6.389 -14.175 1.00 97.19 96 HIS A N 1
ATOM 766 C CA . HIS A 1 96 ? 10.896 -5.425 -15.279 1.00 97.19 96 HIS A CA 1
ATOM 767 C C . HIS A 1 96 ? 12.258 -5.456 -16.003 1.00 97.19 96 HIS A C 1
ATOM 769 O O . HIS A 1 96 ? 13.247 -5.912 -15.420 1.00 97.19 96 HIS A O 1
ATOM 775 N N . PRO A 1 97 ? 12.372 -5.078 -17.291 1.00 97.50 97 PRO A N 1
ATOM 776 C CA . PRO A 1 97 ? 13.660 -5.045 -17.979 1.00 97.50 97 PRO A CA 1
ATOM 777 C C . PRO A 1 97 ? 14.647 -4.055 -17.347 1.00 97.50 97 PRO A C 1
ATOM 779 O O . PRO A 1 97 ? 14.352 -2.878 -17.176 1.00 97.50 97 PRO A O 1
ATOM 782 N N . LEU A 1 98 ? 15.881 -4.506 -17.105 1.00 96.19 98 LEU A N 1
ATOM 783 C CA . LEU A 1 98 ? 16.922 -3.719 -16.428 1.00 96.19 98 LEU A CA 1
ATOM 784 C C . LEU A 1 98 ? 17.283 -2.406 -17.148 1.00 96.19 98 LEU A C 1
ATOM 786 O O . LEU A 1 98 ? 17.725 -1.445 -16.525 1.00 96.19 98 LEU A O 1
ATOM 790 N N . HIS A 1 99 ? 17.149 -2.380 -18.474 1.00 96.19 99 HIS A N 1
ATOM 791 C CA . HIS A 1 99 ? 17.443 -1.200 -19.290 1.00 96.19 99 HIS A CA 1
ATOM 792 C C . HIS A 1 99 ? 16.301 -0.171 -19.293 1.00 96.19 99 HIS A C 1
ATOM 794 O O . HIS A 1 99 ? 16.479 0.917 -19.833 1.00 96.19 99 HIS A O 1
ATOM 800 N N . ASP A 1 100 ? 15.155 -0.510 -18.698 1.00 96.06 100 ASP A N 1
ATOM 801 C CA . ASP A 1 100 ? 13.959 0.325 -18.625 1.00 96.06 100 ASP A CA 1
ATOM 802 C C . ASP A 1 100 ? 13.459 0.477 -17.180 1.00 96.06 100 ASP A C 1
ATOM 804 O O . ASP A 1 100 ? 12.261 0.498 -16.934 1.00 96.06 100 ASP A O 1
ATOM 808 N N . ARG A 1 101 ? 14.374 0.598 -16.207 1.00 96.50 101 ARG A N 1
ATOM 809 C CA . ARG A 1 101 ? 14.005 0.893 -14.810 1.00 96.50 101 ARG A CA 1
ATOM 810 C C . ARG A 1 101 ? 12.997 2.037 -14.733 1.00 96.50 101 ARG A C 1
ATOM 812 O O . ARG A 1 101 ? 13.148 3.058 -15.422 1.00 96.50 101 ARG A O 1
ATOM 819 N N . LEU A 1 102 ? 11.975 1.847 -13.909 1.00 97.44 102 LEU A N 1
ATOM 820 C CA . LEU A 1 102 ? 10.851 2.766 -13.861 1.00 97.44 102 LEU A CA 1
ATOM 821 C C . LEU A 1 102 ? 11.188 4.022 -13.054 1.00 97.44 102 LEU A C 1
ATOM 823 O O . LEU A 1 102 ? 11.938 3.999 -12.082 1.00 97.44 102 LEU A O 1
ATOM 827 N N . THR A 1 103 ? 10.616 5.139 -13.495 1.00 96.75 103 THR A N 1
ATOM 828 C CA . THR A 1 103 ? 10.433 6.334 -12.666 1.00 96.75 103 THR A CA 1
ATOM 829 C C . THR A 1 103 ? 8.967 6.404 -12.258 1.00 96.75 103 THR A C 1
ATOM 831 O O . THR A 1 103 ? 8.124 5.780 -12.909 1.00 96.75 103 THR A O 1
ATOM 834 N N . ASP A 1 104 ? 8.636 7.203 -11.244 1.00 96.38 104 ASP A N 1
ATOM 835 C CA . ASP A 1 104 ? 7.244 7.385 -10.814 1.00 96.38 104 ASP A CA 1
ATOM 836 C C . ASP A 1 104 ? 6.337 7.863 -11.966 1.00 96.38 104 ASP A C 1
ATOM 838 O O . ASP A 1 104 ? 5.180 7.461 -12.065 1.00 96.38 104 ASP A O 1
ATOM 842 N N . GLU A 1 105 ? 6.854 8.675 -12.895 1.00 95.25 105 GLU A N 1
ATOM 843 C CA . GLU A 1 105 ? 6.127 9.103 -14.098 1.00 95.25 105 GLU A CA 1
ATOM 844 C C . GLU A 1 105 ? 5.802 7.924 -15.020 1.00 95.25 105 GLU A C 1
ATOM 846 O O . GLU A 1 105 ? 4.639 7.736 -15.375 1.00 95.25 105 GLU A O 1
ATOM 851 N N . LYS A 1 106 ? 6.801 7.098 -15.359 1.00 96.50 106 LYS A N 1
ATOM 852 C CA . LYS A 1 106 ? 6.586 5.902 -16.190 1.00 96.50 106 LYS A CA 1
ATOM 853 C C . LYS A 1 106 ? 5.658 4.903 -15.508 1.00 96.50 106 LYS A C 1
ATOM 855 O O . LYS A 1 106 ? 4.863 4.248 -16.178 1.00 96.50 106 LYS A O 1
ATOM 860 N N . TRP A 1 107 ? 5.755 4.783 -14.186 1.00 97.19 107 TRP A N 1
ATOM 861 C CA . TRP A 1 107 ? 4.879 3.925 -13.403 1.00 97.19 107 TRP A CA 1
ATOM 862 C C . TRP A 1 107 ? 3.422 4.386 -13.472 1.00 97.19 107 TRP A C 1
ATOM 864 O O . TRP A 1 107 ? 2.535 3.576 -13.735 1.00 97.19 107 TRP A O 1
ATOM 874 N N . ARG A 1 108 ? 3.160 5.690 -13.337 1.00 95.81 108 ARG A N 1
ATOM 875 C CA . ARG A 1 108 ? 1.812 6.251 -13.514 1.00 95.81 108 ARG A CA 1
ATOM 876 C C . ARG A 1 108 ? 1.252 6.006 -14.913 1.00 95.81 108 ARG A C 1
ATOM 878 O O . ARG A 1 108 ? 0.090 5.629 -15.035 1.00 95.81 108 ARG A O 1
ATOM 885 N N . ASP A 1 109 ? 2.065 6.160 -15.953 1.00 96.12 109 ASP A N 1
ATOM 886 C CA . ASP A 1 109 ? 1.634 5.864 -17.324 1.00 96.12 109 ASP A CA 1
ATOM 887 C C . ASP A 1 109 ? 1.316 4.369 -17.506 1.00 96.12 109 ASP A C 1
ATOM 889 O O . ASP A 1 109 ? 0.330 4.000 -18.154 1.00 96.12 109 ASP A O 1
ATOM 893 N N . MET A 1 110 ? 2.113 3.491 -16.888 1.00 96.69 110 MET A N 1
ATOM 894 C CA . MET A 1 110 ? 1.892 2.045 -16.897 1.00 96.69 110 MET A CA 1
ATOM 895 C C . MET A 1 110 ? 0.601 1.659 -16.163 1.00 96.69 110 MET A C 1
ATOM 897 O O . MET A 1 110 ? -0.168 0.860 -16.693 1.00 96.69 110 MET A O 1
ATOM 901 N N . LEU A 1 111 ? 0.311 2.272 -15.009 1.00 96.69 111 LEU A N 1
ATOM 902 C CA . LEU A 1 111 ? -0.936 2.071 -14.259 1.00 96.69 111 LEU A CA 1
ATOM 903 C C . LEU A 1 111 ? -2.191 2.378 -15.090 1.00 96.69 111 LEU A C 1
ATOM 905 O O . LEU A 1 111 ? -3.209 1.714 -14.916 1.00 96.69 111 LEU A O 1
ATOM 909 N N . LEU A 1 112 ? -2.130 3.371 -15.981 1.00 94.62 112 LEU A N 1
ATOM 910 C CA . LEU A 1 112 ? -3.265 3.792 -16.812 1.00 94.62 112 LEU A CA 1
ATOM 911 C C . LEU A 1 112 ? -3.454 2.953 -18.080 1.00 94.62 112 LEU A C 1
ATOM 913 O O . LEU A 1 112 ? -4.539 2.962 -18.659 1.00 94.62 112 LEU A O 1
ATOM 917 N N . SER A 1 113 ? -2.401 2.285 -18.549 1.00 93.81 113 SER A N 1
ATOM 918 C CA . SER A 1 113 ? -2.383 1.631 -19.862 1.00 93.81 113 SER A CA 1
ATOM 919 C C . SER A 1 113 ? -2.373 0.110 -19.772 1.00 93.81 113 SER A C 1
ATOM 921 O O . SER A 1 113 ? -3.168 -0.548 -20.439 1.00 93.81 113 SER A O 1
ATOM 923 N N . ASN A 1 114 ? -1.472 -0.450 -18.969 1.00 93.19 114 ASN A N 1
ATOM 924 C CA . ASN A 1 114 ? -1.280 -1.886 -18.827 1.00 93.19 114 ASN A CA 1
ATOM 925 C C . ASN A 1 114 ? -0.605 -2.178 -17.482 1.00 93.19 114 ASN A C 1
ATOM 927 O O . ASN A 1 114 ? 0.585 -2.501 -17.425 1.00 93.19 114 ASN A O 1
ATOM 931 N N . SER A 1 115 ? -1.359 -2.001 -16.395 1.00 94.12 115 SER A N 1
ATOM 932 C CA . SER A 1 115 ? -0.855 -2.254 -15.049 1.00 94.12 115 SER A CA 1
ATOM 933 C C . SER A 1 115 ? -0.474 -3.733 -14.893 1.00 94.12 115 SER A C 1
ATOM 935 O O . SER A 1 115 ? -1.269 -4.591 -15.289 1.00 94.12 115 SER A O 1
ATOM 937 N N . PRO A 1 116 ? 0.677 -4.058 -14.282 1.00 95.88 116 PRO A N 1
ATOM 938 C CA . PRO A 1 116 ? 1.030 -5.433 -13.948 1.00 95.88 116 PRO A CA 1
ATOM 939 C C . PRO A 1 116 ? -0.017 -6.085 -13.042 1.00 95.88 116 PRO A C 1
ATOM 941 O O . PRO A 1 116 ? -0.703 -5.405 -12.277 1.00 95.88 116 PRO A O 1
ATOM 944 N N . GLU A 1 117 ? -0.105 -7.412 -13.087 1.00 95.38 117 GLU A N 1
ATOM 945 C CA . GLU A 1 117 ? -0.905 -8.153 -12.115 1.00 95.38 117 GLU A CA 1
ATOM 946 C C . GLU A 1 117 ? -0.342 -7.954 -10.704 1.00 95.38 117 GLU A C 1
ATOM 948 O O . GLU A 1 117 ? 0.874 -7.942 -10.489 1.00 95.38 117 GLU A O 1
ATOM 953 N N . ARG A 1 118 ? -1.241 -7.802 -9.730 1.00 95.12 118 ARG A N 1
ATOM 954 C CA . ARG A 1 118 ? -0.848 -7.756 -8.322 1.00 95.12 118 ARG A CA 1
ATOM 955 C C . ARG A 1 118 ? -0.432 -9.158 -7.858 1.00 95.12 118 ARG A C 1
ATOM 957 O O . ARG A 1 118 ? -0.931 -10.152 -8.392 1.00 95.12 118 ARG A O 1
ATOM 964 N N . PRO A 1 119 ? 0.443 -9.270 -6.846 1.00 94.81 119 PRO A N 1
ATOM 965 C CA . PRO A 1 119 ? 0.858 -10.568 -6.330 1.00 94.81 119 PRO A CA 1
ATOM 966 C C . PRO A 1 119 ? -0.337 -11.423 -5.904 1.00 94.81 119 PRO A C 1
ATOM 968 O O . PRO A 1 119 ? -1.233 -10.946 -5.211 1.00 94.81 119 PRO A O 1
ATOM 971 N N . GLY A 1 120 ? -0.331 -12.710 -6.258 1.00 94.69 120 GLY A N 1
ATOM 972 C CA . GLY A 1 120 ? -1.495 -13.582 -6.051 1.00 94.69 120 GLY A CA 1
ATOM 973 C C . GLY A 1 120 ? -1.965 -13.702 -4.594 1.00 94.69 120 GLY A C 1
ATOM 974 O O . GLY A 1 120 ? -3.139 -13.956 -4.344 1.00 94.69 120 GLY A O 1
ATOM 975 N N . TRP A 1 121 ? -1.085 -13.465 -3.616 1.00 94.50 121 TRP A N 1
ATOM 976 C CA . TRP A 1 121 ? -1.451 -13.476 -2.196 1.00 94.50 121 TRP A CA 1
ATOM 977 C C . TRP A 1 121 ? -2.412 -12.341 -1.804 1.00 94.50 121 TRP A C 1
ATOM 979 O O . TRP A 1 121 ? -3.144 -12.476 -0.822 1.00 94.50 121 TRP A O 1
ATOM 989 N N . VAL A 1 122 ? -2.474 -11.256 -2.582 1.00 93.38 122 VAL A N 1
ATOM 990 C CA . VAL A 1 122 ? -3.417 -10.144 -2.378 1.00 93.38 122 VAL A CA 1
ATOM 991 C C . VAL A 1 122 ? -4.870 -10.602 -2.559 1.00 93.38 122 VAL A C 1
ATOM 993 O O . VAL A 1 122 ? -5.769 -10.111 -1.875 1.00 93.38 122 VAL A O 1
ATOM 996 N N . GLY A 1 123 ? -5.105 -11.625 -3.388 1.00 92.44 123 GLY A N 1
ATOM 997 C CA . GLY A 1 123 ? -6.432 -12.217 -3.591 1.00 92.44 123 GLY A CA 1
ATOM 998 C C . GLY A 1 123 ? -7.033 -12.880 -2.344 1.00 92.44 123 GLY A C 1
ATOM 999 O O . GLY A 1 123 ? -8.191 -13.277 -2.361 1.00 92.44 123 GLY A O 1
ATOM 1000 N N . THR A 1 124 ? -6.278 -13.001 -1.246 1.00 93.06 124 THR A N 1
ATOM 1001 C CA . THR A 1 124 ? -6.817 -13.503 0.030 1.00 93.06 124 THR A CA 1
ATOM 1002 C C . THR A 1 124 ? -7.668 -12.480 0.787 1.00 93.06 124 THR A C 1
ATOM 1004 O O . THR A 1 124 ? -8.425 -12.871 1.674 1.00 93.06 124 THR A O 1
ATOM 1007 N N . PHE A 1 125 ? -7.561 -11.190 0.452 1.00 90.25 125 PHE A N 1
ATOM 1008 C CA . PHE A 1 125 ? -8.275 -10.109 1.143 1.00 90.25 125 PHE A CA 1
ATOM 1009 C C . PHE A 1 125 ? -8.841 -9.023 0.217 1.00 90.25 125 PHE A C 1
ATOM 1011 O O . PHE A 1 125 ? -9.626 -8.197 0.680 1.00 90.25 125 PHE A O 1
ATOM 1018 N N . VAL A 1 126 ? -8.471 -8.999 -1.066 1.00 91.31 126 VAL A N 1
ATOM 1019 C CA . VAL A 1 126 ? -9.077 -8.106 -2.063 1.00 91.31 126 VAL A CA 1
ATOM 1020 C C . VAL A 1 126 ? -10.267 -8.797 -2.722 1.00 91.31 126 VAL A C 1
ATOM 1022 O O . VAL A 1 126 ? -10.156 -9.936 -3.169 1.00 91.31 126 VAL A O 1
ATOM 1025 N N . ALA A 1 127 ? -11.396 -8.092 -2.777 1.00 84.88 127 ALA A N 1
ATOM 1026 C CA . ALA A 1 127 ? -12.574 -8.480 -3.545 1.00 84.88 127 ALA A CA 1
ATOM 1027 C C . ALA A 1 127 ? -12.667 -7.607 -4.807 1.00 84.88 127 ALA A C 1
ATOM 1029 O O . ALA A 1 127 ? -12.417 -6.403 -4.724 1.00 84.88 127 ALA A O 1
ATOM 1030 N N . GLU A 1 128 ? -13.000 -8.226 -5.943 1.00 66.19 128 GLU A N 1
ATOM 1031 C CA . GLU A 1 128 ? -13.232 -7.565 -7.242 1.00 66.19 128 GLU A CA 1
ATOM 1032 C C . GLU A 1 128 ? -14.675 -7.068 -7.406 1.00 66.19 128 GLU A C 1
ATOM 1034 O O . GLU A 1 128 ? -15.605 -7.755 -6.916 1.00 66.19 128 GLU A O 1
#

Sequence (128 aa):
RLINISLKELNNRELTEQDYEFIRNFADNLSEVVAGVKKHGRETTVVADVHTDQNTKKCLEEAVGYVDLMLVAYMLPDDRILVGAGPVFSYYEFKHPLHDRLTDEKWRDMLLSNSPERPGWVGTFVAE

Radius of gyration: 19.6 Å; chains: 1; bounding box: 44×37×46 Å

Foldseek 3Di:
DVVVVVVCVVVLHDDDPVRVVCVVCVVVVCCVVCPPPPPVNPDQWFKDFPAADPVVQKTKMKTWDDWDKDWDWDAHNVRDIDIDIDTDTQIAIDIGHNVCDDGSVNSNVCNVPPPDDHPPVCVVRDDD